Protein AF-A0A2V7ECK7-F1 (afdb_monomer)

Foldseek 3Di:
DDPPPPDDQPQFAWEWEAEPPDHTDTDGHSPPDDPDDADVNHDDDPVQWPDKDKAAQPRQCVVVVPNSHGIYIYTYGD

Mean predicted aligned error: 7.32 Å

pLDDT: mean 85.19, std 16.33, range [40.34, 97.69]

Sequence (78 aa):
MLIEHGTLPPAGVRLAIQFNNERPIIQVSDGRGGPPILYHGHELNPDQVKSIVVLRGKEARERFQDQKLDAAILIELK

Radius of gyration: 15.61 Å; Cα contacts (8 Å, |Δi|>4): 120; chains: 1; bounding box: 28×42×43 Å

Secondary structure (DSSP, 8-state):
------------EEEEEEETTSPPEEEEE-SS--SPPPBTTBPPPGGGEEEEEEEETHHHHHHHT-TT-SEEEEEEE-

Nearest PDB structures (foldseek):
  5gjl-assembly1_A  TM=3.771E-01  e=6.666E+00  Plasmodium falciparum Dd2
  5mmi-assembly1_0  TM=3.291E-01  e=6.235E+00  Spinacia oleracea
  7po4-asse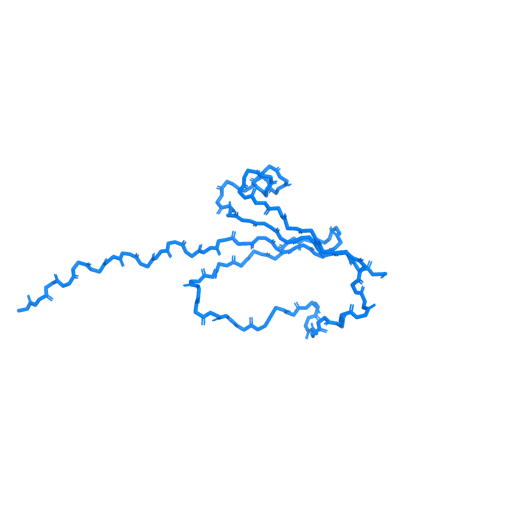mbly1_m  TM=2.736E-01  e=6.235E+00  Homo sapiens
  8oin-assembly1_Bd  TM=2.717E-01  e=7.622E+00  Sus scrofa

Structure (mmCIF, N/CA/C/O backbone):
data_AF-A0A2V7ECK7-F1
#
_entry.id   AF-A0A2V7ECK7-F1
#
loop_
_atom_site.group_PDB
_atom_site.id
_atom_site.type_symbol
_atom_site.label_atom_id
_atom_site.label_alt_id
_atom_site.label_comp_id
_atom_site.label_asym_id
_atom_site.label_entity_id
_atom_site.label_seq_id
_atom_site.pdbx_PDB_ins_code
_atom_site.Cartn_x
_atom_site.Cartn_y
_atom_site.Cartn_z
_atom_site.occupancy
_atom_site.B_iso_or_equiv
_atom_site.auth_seq_id
_atom_site.auth_comp_id
_atom_site.auth_asym_id
_atom_site.auth_atom_id
_atom_site.pdbx_PDB_model_num
ATOM 1 N N . MET A 1 1 ? 2.494 -30.682 -31.953 1.00 40.91 1 MET A N 1
ATOM 2 C CA . MET A 1 1 ? 2.261 -29.303 -31.483 1.00 40.91 1 MET A CA 1
ATOM 3 C C . MET A 1 1 ? 1.695 -29.418 -30.076 1.00 40.91 1 MET A C 1
ATOM 5 O O . MET A 1 1 ? 0.535 -29.780 -29.938 1.00 40.91 1 MET A O 1
ATOM 9 N N . LEU A 1 2 ? 2.539 -29.289 -29.046 1.00 40.34 2 LEU A N 1
ATOM 10 C CA . LEU A 1 2 ? 2.076 -29.281 -27.657 1.00 40.34 2 LEU A CA 1
ATOM 11 C C . LEU A 1 2 ? 1.376 -27.942 -27.422 1.00 40.34 2 LEU A C 1
ATOM 13 O O . LEU A 1 2 ? 2.015 -26.896 -27.492 1.00 40.34 2 LEU A O 1
ATOM 17 N N . ILE A 1 3 ? 0.068 -27.976 -27.189 1.00 44.44 3 ILE A N 1
ATOM 18 C CA . ILE A 1 3 ? -0.641 -26.837 -26.615 1.00 44.44 3 ILE A CA 1
ATOM 19 C C . ILE A 1 3 ? -0.401 -26.957 -25.114 1.00 44.44 3 ILE A C 1
ATOM 21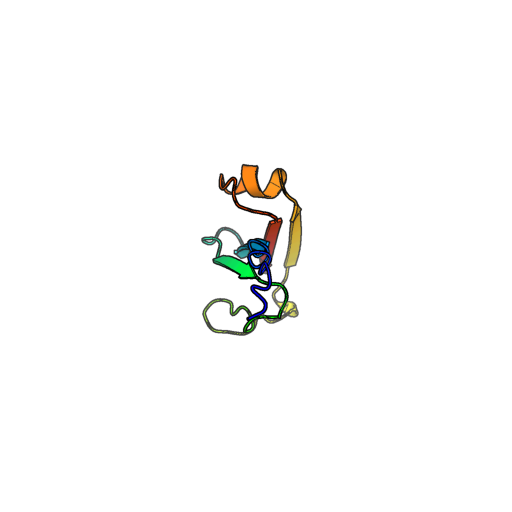 O O . ILE A 1 3 ? -1.110 -27.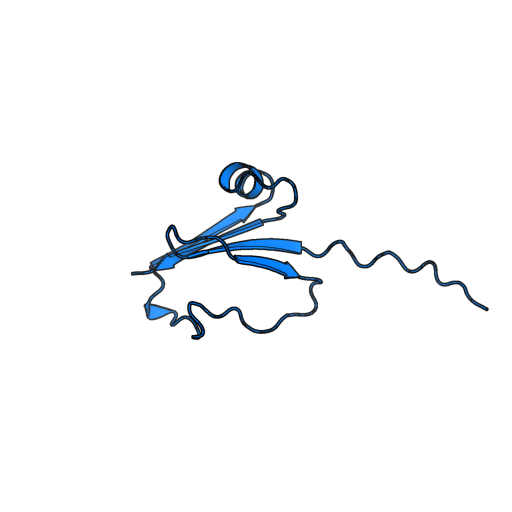675 -24.412 1.00 44.44 3 ILE A O 1
ATOM 25 N N . GLU A 1 4 ? 0.674 -26.333 -24.638 1.00 46.16 4 GLU A N 1
ATOM 26 C CA . GLU A 1 4 ? 0.826 -26.083 -23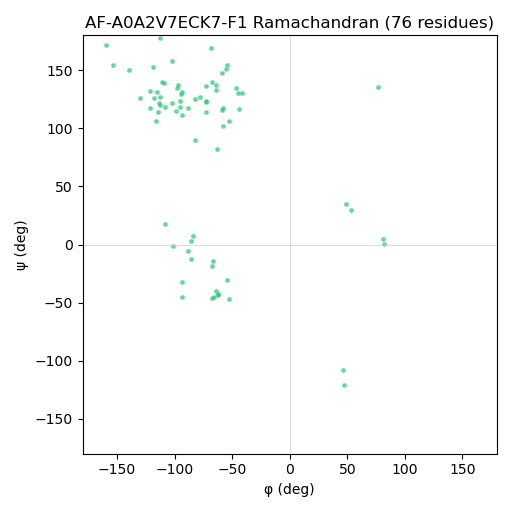.213 1.00 46.16 4 GLU A CA 1
ATOM 27 C C . GLU A 1 4 ? -0.384 -25.244 -22.798 1.00 46.16 4 GLU A C 1
ATOM 29 O O . GLU A 1 4 ? -0.585 -24.132 -23.290 1.00 46.16 4 GLU A O 1
ATOM 34 N N . HIS A 1 5 ? -1.235 -25.806 -21.939 1.00 42.44 5 HIS A N 1
ATOM 35 C CA . HIS A 1 5 ? -2.234 -25.044 -21.205 1.00 42.44 5 HIS A CA 1
ATOM 36 C C . HIS A 1 5 ? -1.467 -24.074 -20.310 1.00 42.44 5 HIS A C 1
ATOM 38 O O . HIS A 1 5 ? -1.192 -24.371 -19.149 1.00 42.44 5 HIS A O 1
ATOM 44 N N . GLY A 1 6 ? -1.052 -22.947 -20.889 1.00 41.19 6 GLY A N 1
ATOM 45 C CA . GLY A 1 6 ? -0.427 -21.854 -20.177 1.00 41.19 6 GLY A CA 1
ATOM 46 C C . GLY A 1 6 ? -1.411 -21.418 -19.115 1.00 41.19 6 GLY A C 1
ATOM 47 O O . GLY A 1 6 ? -2.411 -20.765 -19.411 1.00 41.19 6 GLY A O 1
ATOM 48 N N . THR A 1 7 ? -1.157 -21.835 -17.878 1.00 47.62 7 THR A N 1
ATOM 49 C CA . THR A 1 7 ? -1.722 -21.203 -16.698 1.00 47.62 7 THR A CA 1
ATOM 50 C C . THR A 1 7 ? -1.576 -19.709 -16.925 1.00 47.62 7 THR A C 1
ATOM 52 O O . THR A 1 7 ? -0.449 -19.235 -17.099 1.00 47.62 7 THR A O 1
ATOM 55 N N . LEU A 1 8 ? -2.704 -18.993 -17.006 1.00 48.50 8 LEU A N 1
ATOM 56 C CA . LEU A 1 8 ? -2.705 -17.534 -16.992 1.00 48.50 8 LEU A CA 1
ATOM 57 C C . LEU A 1 8 ? -1.684 -17.105 -15.931 1.00 48.50 8 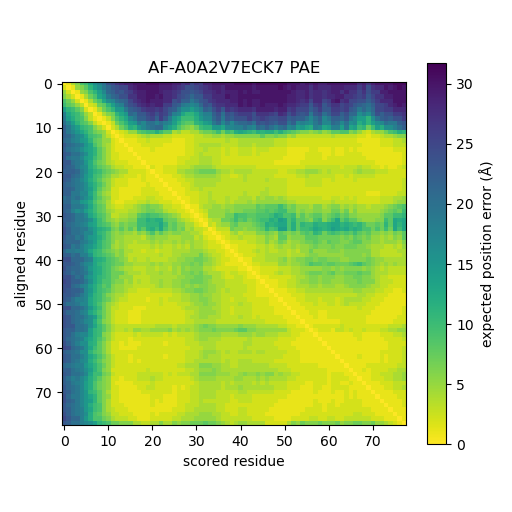LEU A C 1
ATOM 59 O O . LEU A 1 8 ? -1.721 -17.682 -14.835 1.00 48.50 8 LEU A O 1
ATOM 63 N N . PRO A 1 9 ? -0.756 -16.177 -16.239 1.00 52.50 9 PRO A N 1
ATOM 64 C CA . PRO A 1 9 ? 0.132 -15.652 -15.216 1.00 52.50 9 PRO A CA 1
ATOM 65 C C . PRO A 1 9 ? -0.740 -15.301 -14.009 1.00 52.50 9 PRO A C 1
ATOM 67 O O . PRO A 1 9 ? -1.825 -14.744 -14.229 1.00 52.50 9 PRO A O 1
ATOM 70 N N . PRO A 1 10 ? -0.343 -15.666 -12.774 1.00 59.25 10 PRO A N 1
ATOM 71 C CA . PRO A 1 10 ? -1.099 -15.280 -11.595 1.00 59.25 10 PRO A CA 1
ATOM 72 C C . PRO A 1 10 ? -1.451 -13.805 -11.745 1.00 59.25 10 PRO A C 1
ATOM 74 O O . PRO A 1 10 ? -0.575 -13.019 -12.116 1.00 59.25 10 PRO A O 1
ATOM 77 N N . ALA A 1 11 ? -2.723 -13.442 -11.553 1.00 66.38 11 ALA A N 1
ATOM 78 C CA . ALA A 1 11 ? -3.092 -12.038 -11.467 1.00 66.38 11 ALA A CA 1
ATOM 79 C C . ALA A 1 11 ? -2.164 -11.445 -10.402 1.00 66.38 11 ALA A C 1
ATOM 81 O O . ALA A 1 11 ? -2.247 -11.849 -9.246 1.00 66.38 11 ALA A O 1
ATOM 82 N N . GLY A 1 12 ? -1.167 -10.666 -10.831 1.00 79.69 12 GLY A N 1
ATOM 83 C CA . GLY A 1 12 ? -0.054 -10.292 -9.968 1.00 79.69 12 GLY A CA 1
ATOM 84 C C . GLY A 1 12 ? -0.559 -9.642 -8.686 1.00 79.69 12 GLY A C 1
ATOM 85 O O . GLY A 1 12 ? -1.643 -9.059 -8.672 1.00 79.69 12 GLY A O 1
ATOM 86 N N . VAL A 1 13 ? 0.228 -9.721 -7.618 1.00 86.75 13 VAL A N 1
ATOM 87 C CA . VAL A 1 13 ? -0.116 -9.118 -6.330 1.00 86.75 13 VAL A CA 1
ATOM 88 C C . VAL A 1 13 ? -0.320 -7.621 -6.530 1.00 86.75 13 VAL A C 1
ATOM 90 O O . VAL A 1 13 ? 0.609 -6.908 -6.925 1.00 86.75 13 VAL A O 1
ATOM 93 N N . ARG A 1 14 ? -1.535 -7.143 -6.266 1.00 91.69 14 ARG A N 1
ATOM 94 C CA . ARG A 1 14 ? -1.899 -5.732 -6.355 1.00 91.69 14 ARG A CA 1
ATOM 95 C C . ARG A 1 14 ? -1.728 -5.084 -4.988 1.00 91.69 14 ARG A C 1
ATOM 97 O O . ARG A 1 14 ? -2.465 -5.367 -4.042 1.00 91.69 14 ARG A O 1
ATOM 104 N N . LEU A 1 15 ? -0.745 -4.202 -4.898 1.00 92.31 15 LEU A N 1
ATOM 105 C CA . LEU A 1 15 ? -0.324 -3.539 -3.678 1.00 92.31 15 LEU A CA 1
ATOM 106 C C . LEU A 1 15 ? -0.575 -2.033 -3.776 1.00 92.31 15 LEU A C 1
ATOM 108 O O . LEU A 1 15 ? -0.184 -1.398 -4.754 1.00 92.31 15 LEU A O 1
ATOM 112 N N . ALA A 1 16 ? -1.192 -1.459 -2.747 1.00 95.06 16 ALA A N 1
ATOM 113 C CA . ALA A 1 16 ? -1.243 -0.012 -2.567 1.00 95.06 16 ALA A CA 1
ATOM 114 C C . ALA A 1 16 ? -0.091 0.438 -1.664 1.00 95.06 16 ALA A C 1
ATOM 116 O O . ALA A 1 16 ? 0.106 -0.124 -0.591 1.00 95.06 16 ALA A O 1
ATOM 117 N N . ILE A 1 17 ? 0.658 1.458 -2.060 1.00 94.38 17 ILE A N 1
ATOM 118 C CA . ILE A 1 17 ? 1.736 2.028 -1.249 1.00 94.38 17 ILE A CA 1
ATOM 119 C C . ILE A 1 17 ? 1.417 3.493 -1.023 1.00 94.38 17 ILE A C 1
ATOM 121 O O . ILE A 1 17 ? 1.319 4.262 -1.976 1.00 94.38 17 ILE A O 1
ATOM 125 N N . GLN A 1 18 ? 1.225 3.873 0.232 1.00 95.88 18 GLN A N 1
ATOM 126 C CA . GLN A 1 18 ? 0.863 5.228 0.613 1.00 95.88 18 GLN A CA 1
ATOM 127 C C . GLN A 1 18 ? 1.949 5.824 1.499 1.00 95.88 18 GLN A C 1
ATOM 129 O O . GLN A 1 18 ? 2.274 5.257 2.537 1.00 95.88 18 GLN A O 1
ATOM 134 N N . PHE A 1 19 ? 2.451 6.991 1.110 1.00 95.25 19 PHE A N 1
ATOM 135 C CA . PHE A 1 19 ? 3.321 7.813 1.942 1.00 95.25 19 PHE A CA 1
ATOM 136 C C . PHE A 1 19 ? 2.467 8.857 2.667 1.00 95.25 19 PHE A C 1
ATOM 138 O O . PHE A 1 19 ? 1.734 9.605 2.022 1.00 95.25 19 PHE A O 1
ATOM 145 N N . ASN A 1 20 ? 2.521 8.903 3.999 1.00 94.12 20 ASN A N 1
ATOM 146 C CA . ASN A 1 20 ? 1.686 9.771 4.834 1.00 94.12 20 ASN A CA 1
ATOM 147 C C . ASN A 1 20 ? 0.198 9.712 4.413 1.00 94.12 20 ASN A C 1
ATOM 149 O O . ASN A 1 20 ? -0.409 8.642 4.400 1.00 94.12 20 ASN A O 1
ATOM 153 N N . ASN A 1 21 ? -0.382 10.856 4.038 1.00 92.88 21 ASN A N 1
ATOM 154 C CA . ASN A 1 21 ? -1.742 10.974 3.501 1.00 92.88 21 ASN A CA 1
ATOM 155 C C . ASN A 1 21 ? -1.751 11.299 1.996 1.00 92.88 21 ASN A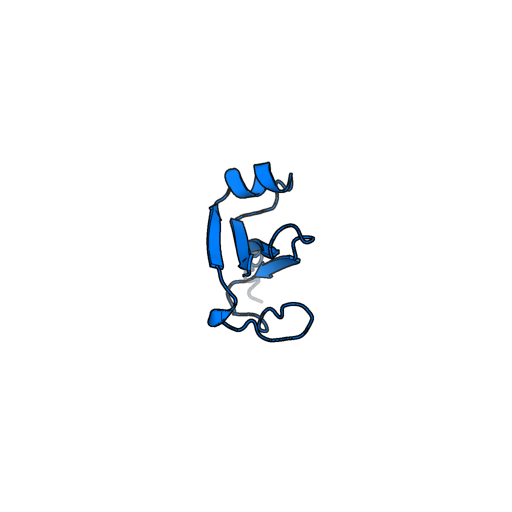 C 1
ATOM 157 O O . ASN A 1 21 ? -2.759 11.772 1.470 1.00 92.88 21 ASN A O 1
ATOM 161 N N . GLU A 1 22 ? -0.634 11.079 1.297 1.00 95.06 22 GLU A N 1
ATOM 162 C CA . GLU A 1 22 ? -0.560 11.270 -0.150 1.00 95.06 22 GLU A CA 1
ATOM 163 C C . GLU A 1 22 ? -1.405 10.229 -0.898 1.00 95.06 22 GLU A C 1
ATOM 165 O O . GLU A 1 22 ? -1.904 9.248 -0.331 1.00 95.06 22 GLU A O 1
ATOM 170 N N . ARG A 1 23 ? -1.592 10.449 -2.204 1.00 93.88 23 ARG A N 1
ATOM 171 C CA . ARG A 1 23 ? -2.299 9.479 -3.044 1.00 93.88 23 ARG A CA 1
ATOM 172 C C . ARG A 1 23 ? -1.499 8.173 -3.102 1.00 93.88 23 ARG A C 1
ATOM 174 O O . ARG A 1 23 ? -0.295 8.226 -3.348 1.00 93.88 23 ARG A O 1
ATOM 181 N N . PRO A 1 24 ? -2.147 7.012 -2.913 1.00 93.88 24 PRO A N 1
ATOM 182 C CA . PRO A 1 24 ? -1.452 5.739 -2.969 1.00 93.88 24 PRO A CA 1
ATOM 183 C C . PRO A 1 24 ? -0.962 5.445 -4.390 1.00 93.88 24 PRO A C 1
ATOM 185 O O . PRO A 1 24 ? -1.676 5.653 -5.373 1.00 93.88 24 PRO A O 1
ATOM 188 N N . ILE A 1 25 ? 0.240 4.893 -4.481 1.00 91.94 25 ILE A N 1
ATOM 189 C CA . ILE A 1 25 ? 0.778 4.276 -5.688 1.00 91.94 25 ILE A CA 1
ATOM 190 C C . ILE A 1 25 ? 0.225 2.853 -5.749 1.00 91.94 25 ILE A C 1
ATOM 192 O O . ILE A 1 25 ? 0.375 2.089 -4.797 1.00 91.94 25 ILE A O 1
ATOM 196 N N . ILE A 1 26 ? -0.415 2.489 -6.860 1.00 91.62 26 ILE A N 1
ATOM 197 C CA . ILE A 1 26 ? -0.907 1.125 -7.071 1.00 91.62 26 ILE A CA 1
ATOM 198 C C . ILE A 1 26 ? 0.093 0.365 -7.933 1.00 91.62 26 ILE A C 1
ATOM 200 O O . ILE A 1 26 ? 0.279 0.685 -9.106 1.00 91.62 26 ILE A O 1
ATOM 204 N N . GLN A 1 27 ? 0.704 -0.663 -7.356 1.00 88.31 27 GLN A N 1
ATOM 205 C CA . GLN A 1 27 ? 1.635 -1.548 -8.038 1.00 88.31 27 GLN A CA 1
ATOM 206 C C . GLN A 1 27 ? 1.001 -2.921 -8.243 1.00 88.31 27 GLN A C 1
ATOM 208 O O . GLN A 1 27 ? 0.343 -3.449 -7.353 1.00 88.31 27 GLN A O 1
ATOM 213 N N . VAL A 1 28 ? 1.218 -3.514 -9.413 1.00 88.56 28 VAL A N 1
ATOM 214 C CA . VAL A 1 28 ? 0.920 -4.927 -9.668 1.00 88.56 28 VAL A CA 1
ATOM 215 C C . VAL A 1 28 ? 2.253 -5.632 -9.865 1.00 88.56 28 VAL A C 1
ATOM 217 O O . VAL A 1 28 ? 3.015 -5.251 -10.751 1.00 88.56 28 VAL A O 1
ATOM 220 N N . SER A 1 29 ? 2.549 -6.617 -9.023 1.00 82.62 29 SER A N 1
ATOM 221 C CA . SER A 1 29 ? 3.788 -7.394 -9.077 1.00 82.62 29 SER A CA 1
ATOM 222 C C . SER A 1 29 ? 3.491 -8.834 -9.466 1.00 82.62 29 SER A C 1
ATOM 224 O O . SER A 1 29 ? 2.686 -9.504 -8.827 1.00 82.62 29 SER A O 1
ATOM 226 N N . ASP A 1 30 ? 4.170 -9.341 -10.487 1.00 82.44 30 ASP A N 1
ATOM 227 C CA . ASP A 1 30 ? 4.128 -10.753 -10.881 1.00 82.44 30 ASP A CA 1
ATOM 228 C C . ASP A 1 30 ? 5.103 -11.630 -10.065 1.00 82.44 30 ASP A C 1
ATOM 230 O O . ASP A 1 30 ? 5.290 -12.808 -10.367 1.00 82.44 30 ASP A O 1
ATOM 234 N N . GLY A 1 31 ? 5.738 -11.054 -9.036 1.00 78.81 31 GLY A N 1
ATOM 235 C CA . GLY A 1 31 ? 6.702 -11.732 -8.173 1.00 78.81 31 GLY A CA 1
ATOM 236 C C . GLY A 1 31 ? 8.124 -11.809 -8.734 1.00 78.81 31 GLY A C 1
ATOM 237 O O . GLY A 1 31 ? 9.000 -12.333 -8.051 1.00 78.81 31 GLY A O 1
ATOM 238 N N . ARG A 1 32 ? 8.398 -11.271 -9.931 1.00 80.12 32 ARG A N 1
ATOM 239 C CA . ARG A 1 32 ? 9.735 -11.329 -10.558 1.00 80.12 32 ARG A CA 1
ATOM 240 C C . ARG A 1 32 ? 10.681 -10.210 -10.125 1.00 80.12 32 ARG A C 1
ATOM 242 O O . ARG A 1 32 ? 11.813 -10.152 -10.595 1.00 80.12 32 ARG A O 1
ATOM 249 N N . GLY A 1 33 ? 10.229 -9.355 -9.208 1.00 70.56 33 GLY A N 1
ATOM 250 C CA . GLY A 1 33 ? 10.917 -8.118 -8.862 1.00 70.56 33 GLY A CA 1
ATOM 251 C C . GLY A 1 33 ? 10.689 -7.060 -9.943 1.00 70.56 33 GLY A C 1
ATOM 252 O O . GLY A 1 33 ? 10.721 -7.341 -11.137 1.00 70.56 33 GLY A O 1
ATOM 253 N N . GLY A 1 34 ? 10.392 -5.837 -9.515 1.00 73.19 34 GLY A N 1
ATOM 254 C CA . GLY A 1 34 ? 10.213 -4.688 -10.398 1.00 73.19 34 GLY A CA 1
ATOM 255 C C . GLY A 1 34 ? 11.320 -3.659 -10.190 1.00 73.19 34 GLY A C 1
ATOM 256 O O . GLY A 1 34 ? 12.158 -3.831 -9.301 1.00 73.19 34 GLY A O 1
ATOM 257 N N . PRO A 1 35 ? 11.319 -2.567 -10.972 1.00 78.75 35 PRO A N 1
ATOM 258 C CA . PRO A 1 35 ? 12.147 -1.414 -10.650 1.00 78.75 35 PRO A CA 1
ATOM 259 C C . PRO A 1 35 ? 11.851 -0.923 -9.220 1.00 78.75 35 PRO A C 1
ATOM 261 O O . PRO A 1 35 ? 10.726 -1.096 -8.731 1.00 78.75 35 PRO A O 1
ATOM 264 N N . PRO A 1 36 ? 12.842 -0.318 -8.542 1.00 82.00 36 PRO A N 1
ATOM 265 C CA . PRO A 1 36 ? 12.643 0.239 -7.214 1.00 82.00 36 PRO A CA 1
ATOM 266 C C . PRO A 1 36 ? 11.544 1.299 -7.237 1.00 82.00 36 PRO A C 1
ATOM 268 O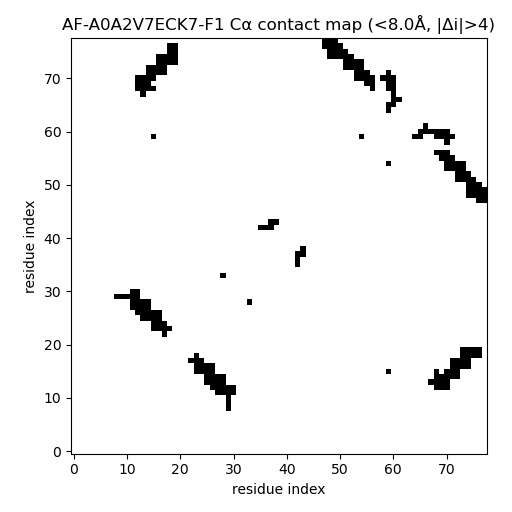 O . PRO A 1 36 ? 11.349 2.020 -8.218 1.00 82.00 36 PRO A O 1
ATOM 271 N N . ILE A 1 37 ? 10.818 1.387 -6.130 1.00 81.81 37 ILE A N 1
ATOM 272 C CA . ILE A 1 37 ? 9.737 2.352 -5.967 1.00 81.81 37 ILE A CA 1
ATOM 273 C C . ILE A 1 37 ? 10.353 3.626 -5.419 1.00 81.81 37 ILE A C 1
ATOM 275 O O . ILE A 1 37 ? 10.914 3.628 -4.325 1.00 81.81 37 ILE A O 1
ATOM 279 N N . LEU A 1 38 ? 10.258 4.694 -6.202 1.00 86.44 38 LEU A N 1
ATOM 280 C CA . LEU A 1 38 ? 10.815 5.991 -5.854 1.00 86.44 38 LEU A CA 1
ATOM 281 C C . LEU A 1 38 ? 9.729 6.877 -5.243 1.00 86.44 38 LEU A C 1
ATOM 283 O O . LEU A 1 38 ? 8.607 6.941 -5.750 1.00 86.44 38 LEU A O 1
ATOM 287 N N . TYR A 1 39 ? 10.082 7.593 -4.182 1.00 85.69 39 TYR A N 1
ATOM 288 C CA . TYR A 1 39 ? 9.249 8.625 -3.581 1.00 85.69 39 TYR A CA 1
ATOM 289 C C . TYR A 1 39 ? 9.661 9.981 -4.161 1.00 85.69 39 TYR A C 1
ATOM 291 O O . TYR A 1 39 ? 10.821 10.374 -4.058 1.00 85.69 39 TYR A O 1
ATOM 299 N N . HIS A 1 40 ? 8.740 10.665 -4.851 1.00 86.81 40 HIS A N 1
ATOM 300 C CA . HIS A 1 40 ? 9.020 11.907 -5.598 1.00 86.81 40 HIS A CA 1
ATOM 301 C C . HIS A 1 40 ? 10.250 11.823 -6.526 1.00 86.81 40 HIS A C 1
ATOM 303 O O . HIS A 1 40 ? 10.976 12.794 -6.701 1.00 86.81 40 HIS A O 1
ATOM 309 N N . GLY A 1 41 ? 10.494 10.653 -7.130 1.00 87.38 41 GLY A N 1
ATOM 310 C CA . GLY A 1 41 ? 11.627 10.429 -8.040 1.00 87.38 41 GLY A CA 1
ATOM 311 C C . GLY A 1 41 ? 12.966 10.141 -7.353 1.00 87.38 41 GLY A C 1
ATOM 312 O O . GLY A 1 41 ? 13.973 9.981 -8.041 1.00 87.38 41 GLY A O 1
ATOM 313 N N . HIS A 1 42 ? 12.981 10.019 -6.027 1.00 88.62 42 HIS A N 1
ATOM 314 C CA . HIS A 1 42 ? 14.173 9.714 -5.245 1.00 88.62 42 HIS A CA 1
ATOM 315 C C . HIS A 1 42 ? 14.024 8.400 -4.479 1.00 88.62 42 HIS A C 1
ATOM 317 O O . HIS A 1 42 ? 12.921 7.978 -4.122 1.00 88.62 42 HIS A O 1
ATOM 323 N N . GLU A 1 43 ? 15.153 7.745 -4.218 1.00 89.31 43 GLU A N 1
ATOM 324 C CA . GLU A 1 43 ? 15.184 6.652 -3.254 1.00 89.31 43 GLU A CA 1
ATOM 325 C C . GLU A 1 43 ? 14.844 7.196 -1.867 1.00 89.31 43 GLU A C 1
ATOM 327 O O . GLU A 1 43 ? 15.301 8.268 -1.464 1.00 89.31 43 GLU A O 1
ATOM 332 N N . LEU A 1 44 ? 14.012 6.456 -1.140 1.00 87.50 44 LEU A N 1
ATOM 333 C CA . LEU A 1 44 ? 13.632 6.840 0.206 1.00 87.50 44 LEU A CA 1
ATOM 334 C C . LEU A 1 44 ? 14.810 6.610 1.155 1.00 87.50 44 LEU A C 1
ATOM 336 O O . LEU A 1 44 ? 15.285 5.482 1.280 1.00 87.50 44 LEU A O 1
ATOM 340 N N . ASN A 1 45 ? 15.240 7.651 1.869 1.00 89.56 45 ASN A N 1
ATOM 341 C CA . ASN A 1 45 ? 16.217 7.482 2.938 1.00 89.56 45 ASN A CA 1
ATOM 342 C C . ASN A 1 45 ? 15.538 6.796 4.146 1.00 89.56 45 ASN A C 1
ATOM 344 O O . ASN A 1 45 ? 14.577 7.356 4.684 1.00 89.56 45 ASN A O 1
ATOM 348 N N . PRO A 1 46 ? 16.029 5.633 4.619 1.00 89.00 46 PRO A N 1
ATOM 349 C CA . PRO A 1 46 ? 15.476 4.952 5.791 1.00 89.00 46 PRO A CA 1
ATOM 350 C C . PRO A 1 46 ? 15.396 5.832 7.045 1.00 89.00 46 PRO A C 1
ATOM 352 O O . PRO A 1 46 ? 14.460 5.690 7.828 1.00 89.00 46 PRO A O 1
ATOM 355 N N . ASP A 1 47 ? 16.310 6.792 7.210 1.00 93.62 47 ASP A N 1
ATOM 356 C CA . ASP A 1 47 ? 16.315 7.708 8.355 1.00 93.62 47 ASP A CA 1
ATOM 357 C C . ASP A 1 47 ? 15.129 8.680 8.354 1.00 93.62 47 ASP A C 1
ATOM 359 O O . ASP A 1 47 ? 14.811 9.263 9.393 1.00 93.62 47 ASP A O 1
ATOM 363 N N . GLN A 1 48 ? 14.462 8.872 7.214 1.00 92.69 48 GLN A N 1
ATOM 364 C CA . GLN A 1 48 ? 13.258 9.698 7.099 1.00 92.69 48 GLN A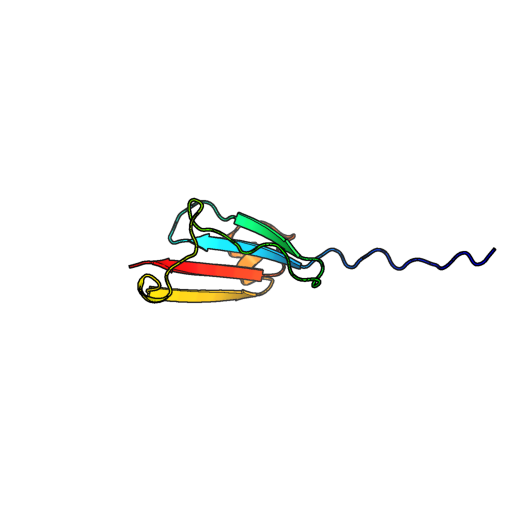 CA 1
ATOM 365 C C . GLN A 1 48 ? 11.985 8.921 7.439 1.00 92.69 48 GLN A C 1
ATOM 367 O O . GLN A 1 48 ? 10.936 9.532 7.627 1.00 92.69 48 GLN A O 1
ATOM 372 N N . VAL A 1 49 ? 12.059 7.593 7.546 1.00 94.62 49 VAL A N 1
ATOM 373 C CA . VAL A 1 49 ? 10.909 6.759 7.890 1.00 94.62 49 VAL A CA 1
ATOM 374 C C . VAL A 1 49 ? 10.657 6.836 9.390 1.00 94.62 49 VAL A C 1
ATOM 376 O O . VAL A 1 49 ? 11.540 6.605 10.217 1.00 94.62 49 VAL A O 1
ATOM 379 N N . LYS A 1 50 ? 9.420 7.166 9.745 1.00 96.81 50 LYS A N 1
ATOM 380 C CA . LYS A 1 50 ? 8.921 7.152 11.117 1.00 96.81 50 LYS A CA 1
ATOM 381 C C . LYS A 1 50 ? 8.256 5.818 11.443 1.00 96.81 50 LYS A C 1
ATOM 383 O O . LYS A 1 50 ? 8.505 5.264 12.511 1.00 96.81 50 LYS A O 1
ATOM 388 N N . SER A 1 51 ? 7.416 5.304 10.546 1.00 96.62 51 SER A N 1
ATOM 389 C CA . SER A 1 51 ? 6.731 4.025 10.736 1.00 96.62 51 SER A CA 1
ATOM 390 C C . SER A 1 51 ? 6.377 3.359 9.403 1.00 96.62 51 SER A C 1
ATOM 392 O O . SER A 1 51 ? 6.232 4.022 8.376 1.00 96.62 51 SER A O 1
ATOM 394 N N . ILE A 1 52 ? 6.259 2.029 9.418 1.00 96.00 52 ILE A N 1
ATOM 395 C CA . ILE A 1 52 ? 5.763 1.233 8.291 1.00 96.00 52 ILE A CA 1
ATOM 396 C C . ILE A 1 52 ? 4.678 0.301 8.823 1.00 96.00 52 ILE A C 1
ATOM 398 O O . ILE A 1 52 ? 4.918 -0.468 9.755 1.00 96.00 52 ILE A O 1
ATOM 402 N N . VAL A 1 53 ? 3.497 0.345 8.214 1.00 97.25 53 VAL A N 1
ATOM 403 C CA . VAL A 1 53 ? 2.366 -0.530 8.534 1.00 97.25 53 VAL A CA 1
ATOM 404 C C . VAL A 1 53 ? 1.972 -1.308 7.289 1.00 97.25 53 VAL A C 1
ATOM 406 O O . VAL A 1 53 ? 1.797 -0.734 6.218 1.00 97.25 53 VAL A O 1
ATOM 409 N N . VAL A 1 54 ? 1.802 -2.621 7.432 1.00 96.19 54 VAL A N 1
ATOM 410 C CA . VAL A 1 54 ? 1.340 -3.491 6.346 1.00 96.19 54 VAL A CA 1
ATOM 411 C C . VAL A 1 54 ? -0.083 -3.940 6.642 1.00 96.19 54 VAL A C 1
ATOM 413 O O . VAL A 1 54 ? -0.317 -4.635 7.627 1.00 96.19 54 VAL A O 1
ATOM 416 N N . LEU A 1 55 ? -1.015 -3.570 5.768 1.00 97.12 55 LEU A N 1
ATOM 417 C CA . LEU A 1 55 ? -2.407 -4.009 5.807 1.00 97.12 55 LEU A CA 1
ATOM 418 C C . LEU A 1 55 ? -2.598 -5.171 4.840 1.00 97.12 55 LEU A C 1
ATOM 420 O O . LEU A 1 55 ? -2.141 -5.114 3.695 1.00 97.12 55 LEU A O 1
ATOM 424 N N . ARG A 1 56 ? -3.295 -6.222 5.271 1.00 94.00 56 ARG A N 1
ATOM 425 C CA . ARG A 1 56 ? -3.501 -7.425 4.449 1.00 94.00 56 ARG A CA 1
ATOM 426 C C . ARG A 1 56 ? -4.953 -7.557 4.014 1.00 94.00 56 ARG A C 1
ATOM 428 O O . ARG A 1 56 ? -5.865 -7.349 4.811 1.00 94.00 56 ARG A O 1
ATOM 435 N N . GLY A 1 57 ? -5.163 -7.970 2.763 1.00 93.00 57 GLY A N 1
ATOM 436 C CA . GLY A 1 57 ? -6.455 -8.378 2.216 1.00 93.00 57 GLY A CA 1
ATOM 437 C C . GLY A 1 57 ? -7.587 -7.416 2.567 1.00 93.00 57 GLY A C 1
ATOM 438 O O . GLY A 1 57 ? -7.651 -6.304 2.049 1.00 93.00 57 GLY A O 1
ATOM 439 N N . LYS A 1 58 ? -8.475 -7.852 3.466 1.00 96.38 58 LYS A N 1
ATOM 440 C CA . LYS A 1 58 ? -9.668 -7.106 3.886 1.00 96.38 58 LYS A CA 1
ATOM 441 C C . LYS A 1 58 ? -9.354 -5.676 4.346 1.00 96.38 58 LYS A C 1
ATOM 443 O O . LYS A 1 58 ? -9.999 -4.753 3.867 1.00 96.38 58 LYS A O 1
ATOM 448 N N . GLU A 1 59 ? -8.348 -5.482 5.196 1.00 97.44 59 GLU A N 1
ATOM 449 C CA . GLU A 1 59 ? -8.013 -4.159 5.749 1.00 97.44 59 GLU A CA 1
ATOM 450 C C . GLU A 1 59 ? -7.555 -3.181 4.660 1.00 97.44 59 GLU A C 1
ATOM 452 O O . GLU A 1 59 ? -7.932 -2.010 4.659 1.00 97.44 59 GLU A O 1
ATOM 457 N N . ALA A 1 60 ? -6.770 -3.671 3.696 1.00 96.88 60 ALA A N 1
ATOM 458 C CA . ALA A 1 60 ? -6.325 -2.871 2.560 1.00 96.88 60 ALA A CA 1
ATOM 459 C C . ALA A 1 60 ? -7.509 -2.474 1.664 1.00 96.88 60 ALA A C 1
ATOM 461 O O . ALA A 1 60 ? -7.644 -1.307 1.293 1.00 96.88 60 ALA A O 1
ATOM 462 N N . ARG A 1 61 ? -8.400 -3.429 1.365 1.00 97.19 61 ARG A N 1
ATOM 463 C CA . ARG A 1 61 ? -9.604 -3.198 0.550 1.00 97.19 61 ARG A CA 1
ATOM 464 C C . ARG A 1 61 ? -10.547 -2.197 1.205 1.00 97.19 61 ARG A C 1
ATOM 466 O O . ARG A 1 61 ? -11.068 -1.328 0.518 1.00 97.19 61 ARG A O 1
ATOM 473 N N . GLU A 1 62 ? -10.750 -2.296 2.516 1.00 97.69 62 GLU A N 1
ATOM 474 C CA . GLU A 1 62 ? -11.605 -1.376 3.273 1.00 97.69 62 GLU A CA 1
ATOM 475 C C . GLU A 1 62 ? -11.010 0.032 3.331 1.00 97.69 62 GLU A C 1
ATOM 477 O O . GLU A 1 62 ? -11.717 1.000 3.049 1.00 97.69 62 GLU A O 1
ATOM 482 N N . ARG A 1 63 ? -9.707 0.160 3.619 1.00 96.00 63 ARG A N 1
ATOM 483 C CA . ARG A 1 63 ? -9.036 1.465 3.709 1.00 96.00 63 ARG A CA 1
ATOM 484 C C . ARG A 1 63 ? -9.061 2.237 2.391 1.00 96.00 63 ARG A C 1
ATOM 486 O O . ARG A 1 63 ? -9.271 3.446 2.407 1.00 96.00 63 ARG A O 1
ATOM 493 N N . PHE A 1 64 ? -8.806 1.558 1.274 1.00 95.56 64 PHE A N 1
ATOM 494 C CA . PHE A 1 64 ? -8.675 2.194 -0.043 1.00 95.56 64 PHE A CA 1
ATOM 495 C C . PHE A 1 64 ? -9.915 2.049 -0.929 1.00 95.56 64 PHE A C 1
ATOM 497 O O . PHE A 1 64 ? -9.921 2.558 -2.046 1.00 95.56 64 PHE A O 1
ATOM 504 N N . GLN A 1 65 ? -10.953 1.359 -0.449 1.00 96.00 65 GLN A N 1
ATOM 505 C CA . GLN A 1 65 ? -12.174 1.050 -1.199 1.00 96.00 65 GLN A CA 1
ATOM 506 C C . GLN A 1 65 ? -11.911 0.359 -2.557 1.00 96.00 65 GLN A C 1
ATOM 508 O O . GLN A 1 65 ? -12.706 0.481 -3.488 1.00 96.00 65 GLN A O 1
ATOM 513 N N . ASP A 1 66 ? -10.816 -0.405 -2.668 1.00 94.06 66 ASP A N 1
ATOM 514 C CA . ASP A 1 66 ? -10.447 -1.176 -3.864 1.00 94.06 66 ASP A CA 1
ATOM 515 C C . ASP A 1 66 ? -10.452 -2.677 -3.548 1.00 94.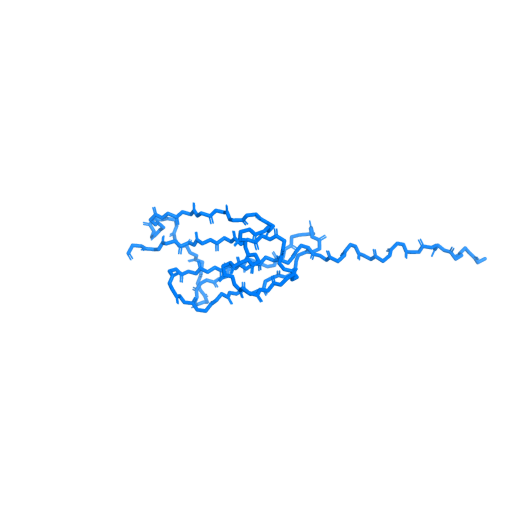06 66 ASP A C 1
ATOM 517 O O . ASP A 1 66 ? -9.543 -3.202 -2.906 1.00 94.06 66 ASP A O 1
ATOM 521 N N . GLN A 1 67 ? -11.475 -3.383 -4.042 1.00 93.31 67 GLN A N 1
ATOM 522 C CA . GLN A 1 67 ? -11.664 -4.827 -3.844 1.00 93.31 67 GLN A CA 1
ATOM 523 C C . GLN A 1 67 ? -10.598 -5.696 -4.527 1.00 93.31 67 GLN A C 1
ATOM 525 O O . GLN A 1 67 ? -10.503 -6.888 -4.233 1.00 93.31 67 GLN A O 1
ATOM 530 N N . LYS A 1 68 ? -9.804 -5.125 -5.440 1.00 92.25 68 LYS A N 1
ATOM 531 C CA . LYS A 1 68 ? -8.741 -5.836 -6.157 1.00 92.25 68 LYS A CA 1
ATOM 532 C C . LYS A 1 68 ? -7.410 -5.804 -5.413 1.00 92.25 68 LYS A C 1
ATOM 534 O O . LYS A 1 68 ? -6.469 -6.421 -5.893 1.00 92.25 68 LYS A O 1
ATOM 539 N N . LEU A 1 69 ? -7.305 -5.074 -4.299 1.00 94.25 69 LEU A N 1
ATOM 540 C CA . LEU A 1 69 ? -6.080 -5.041 -3.506 1.00 94.25 69 LEU A CA 1
ATOM 541 C C . LEU A 1 69 ? -5.872 -6.346 -2.742 1.00 94.25 69 LEU A C 1
ATOM 543 O O . LEU A 1 69 ? -6.782 -6.874 -2.093 1.00 94.25 69 LEU A O 1
ATOM 547 N N . ASP A 1 70 ? -4.632 -6.812 -2.771 1.00 94.19 70 ASP A N 1
ATOM 548 C CA . ASP A 1 70 ? -4.163 -7.943 -1.976 1.00 94.19 70 ASP A CA 1
ATOM 549 C C . ASP A 1 70 ? -3.543 -7.471 -0.659 1.00 94.19 70 ASP A C 1
ATOM 551 O O . ASP A 1 70 ? -3.656 -8.143 0.368 1.00 94.19 70 ASP A O 1
ATOM 555 N N . ALA A 1 71 ? -2.917 -6.294 -0.670 1.00 94.94 71 ALA A N 1
ATOM 556 C CA . ALA A 1 71 ? -2.309 -5.679 0.500 1.00 94.94 71 ALA A CA 1
ATOM 557 C C . ALA A 1 71 ? -2.121 -4.166 0.309 1.00 94.94 71 ALA A C 1
ATOM 559 O O . ALA A 1 71 ? -2.280 -3.623 -0.789 1.00 94.94 71 ALA A O 1
ATOM 560 N N . ALA A 1 72 ? -1.731 -3.491 1.387 1.00 96.44 72 ALA A N 1
ATOM 561 C CA . ALA A 1 72 ? -1.216 -2.137 1.335 1.00 96.44 72 ALA A CA 1
ATOM 562 C C . ALA A 1 72 ? -0.026 -1.941 2.282 1.00 96.44 72 ALA A C 1
ATOM 564 O O . ALA A 1 72 ? 0.043 -2.570 3.337 1.00 96.44 72 ALA A O 1
ATOM 565 N N . ILE A 1 73 ? 0.883 -1.040 1.918 1.00 95.50 73 ILE A N 1
ATOM 566 C CA . ILE A 1 73 ? 1.961 -0.540 2.771 1.00 95.50 73 ILE A CA 1
ATOM 567 C C . ILE A 1 73 ? 1.689 0.938 3.035 1.00 95.50 73 ILE A C 1
ATOM 569 O O . ILE A 1 73 ? 1.579 1.734 2.103 1.00 95.50 73 ILE A O 1
ATOM 573 N N . LEU A 1 74 ? 1.575 1.302 4.306 1.00 96.94 74 LEU A N 1
ATOM 574 C CA . LEU A 1 74 ? 1.508 2.684 4.756 1.00 96.94 74 LEU A CA 1
ATOM 575 C C . LEU A 1 74 ? 2.876 3.050 5.317 1.00 96.94 74 LEU A C 1
ATOM 577 O O . LEU A 1 74 ? 3.365 2.390 6.231 1.00 96.94 74 LEU A O 1
ATOM 581 N N . ILE A 1 75 ? 3.489 4.078 4.752 1.00 95.88 75 ILE A N 1
ATOM 582 C CA . ILE A 1 75 ? 4.802 4.576 5.137 1.00 95.88 75 ILE A CA 1
ATOM 583 C C . ILE A 1 75 ? 4.591 5.970 5.707 1.00 95.88 75 ILE A C 1
ATOM 585 O O . ILE A 1 75 ? 4.180 6.882 4.995 1.00 95.88 75 ILE A O 1
ATOM 589 N N . GLU A 1 76 ? 4.859 6.140 6.993 1.00 96.88 76 GLU A N 1
ATOM 590 C CA . GLU A 1 76 ? 4.859 7.450 7.631 1.00 96.88 76 GLU A CA 1
ATOM 591 C C . GLU A 1 76 ? 6.284 7.999 7.627 1.00 96.88 76 GLU A C 1
ATOM 593 O O . GLU A 1 76 ? 7.225 7.313 8.040 1.00 96.88 76 GLU A O 1
ATOM 598 N N . LEU A 1 77 ? 6.440 9.233 7.164 1.00 94.31 77 LEU A N 1
ATOM 599 C CA . LEU A 1 77 ? 7.710 9.949 7.142 1.00 94.31 77 LEU A CA 1
ATOM 600 C C . LEU A 1 77 ? 7.769 10.960 8.296 1.00 94.31 77 LEU A C 1
ATOM 602 O O . LEU A 1 77 ? 6.736 11.333 8.854 1.00 94.31 77 LEU A O 1
ATOM 606 N N . LYS A 1 78 ? 8.985 11.351 8.681 1.00 93.31 78 LYS A N 1
ATOM 607 C CA . LYS A 1 78 ? 9.253 12.360 9.717 1.00 93.31 78 LYS A CA 1
ATOM 608 C C . LYS A 1 78 ? 8.879 13.773 9.280 1.00 93.31 78 LYS A C 1
ATOM 610 O O . LYS A 1 78 ? 9.014 14.076 8.074 1.00 93.31 78 LYS A O 1
#

Solvent-accessible surface area (backbone atoms only — not comparable to full-atom values): 4809 Å² total; per-residue (Å²): 134,86,80,75,82,71,70,72,74,70,82,39,54,24,33,36,40,23,52,65,89,50,82,59,48,78,44,73,40,80,80,81,76,76,80,85,81,54,58,97,84,34,78,75,60,72,88,45,52,67,48,76,47,79,35,58,34,68,57,25,16,65,76,69,72,36,86,76,35,49,25,25,40,41,36,33,62,111